Protein AF-A0A381VBT7-F1 (afdb_monomer_lite)

Foldseek 3Di:
DPPPPDDPPDDDDDDDPCPDDDPDDDKDKDKDADADLPDFDKDKDDDVVKDFKDKQNDTDDIDDDDDDPVDGDIDIDGCSVRDDHTMMMIMD

Structure (mmCIF, N/CA/C/O backbone):
data_AF-A0A381VBT7-F1
#
_entry.id   AF-A0A381VBT7-F1
#
loop_
_atom_site.group_PDB
_atom_site.id
_atom_site.type_symbol
_atom_site.label_atom_id
_atom_site.label_alt_id
_atom_site.label_comp_id
_atom_site.label_asym_id
_atom_site.label_entity_id
_atom_site.label_seq_id
_atom_site.pdbx_PDB_ins_code
_atom_site.Cartn_x
_atom_site.Cartn_y
_atom_site.Cartn_z
_atom_site.occupancy
_atom_site.B_iso_or_equiv
_atom_site.auth_seq_id
_atom_site.auth_comp_id
_atom_site.auth_asym_id
_atom_site.auth_atom_id
_atom_site.pdbx_PDB_model_num
ATOM 1 N N . MET A 1 1 ? 15.388 18.144 4.323 1.00 42.91 1 MET A N 1
ATOM 2 C CA . MET A 1 1 ? 15.071 16.794 3.823 1.00 42.91 1 MET A CA 1
ATOM 3 C C . MET A 1 1 ? 14.122 16.207 4.834 1.00 42.91 1 MET A C 1
ATOM 5 O O . MET A 1 1 ? 14.542 15.970 5.959 1.00 42.91 1 MET A O 1
ATOM 9 N N . ASP A 1 2 ? 12.842 16.127 4.493 1.00 46.94 2 ASP A N 1
ATOM 10 C CA . ASP A 1 2 ? 11.839 15.606 5.415 1.00 46.94 2 ASP A CA 1
ATOM 11 C C . ASP A 1 2 ? 12.177 14.146 5.719 1.00 46.94 2 ASP A C 1
ATOM 13 O O . ASP A 1 2 ? 12.369 13.345 4.803 1.00 46.94 2 ASP A O 1
ATOM 17 N N . ASN A 1 3 ? 12.326 13.819 7.004 1.00 48.56 3 ASN A N 1
ATOM 18 C CA . ASN A 1 3 ? 12.583 12.457 7.461 1.00 48.56 3 ASN A CA 1
ATOM 19 C C . ASN A 1 3 ? 11.354 11.597 7.149 1.00 48.56 3 ASN A C 1
ATOM 21 O O . ASN A 1 3 ? 10.428 11.481 7.953 1.00 48.56 3 ASN A O 1
ATOM 25 N N . PHE A 1 4 ? 11.340 11.010 5.956 1.00 62.03 4 PHE A N 1
ATOM 26 C CA . PHE A 1 4 ? 10.361 10.018 5.549 1.00 62.03 4 PHE A CA 1
ATOM 27 C C . PHE A 1 4 ? 10.598 8.742 6.364 1.00 62.03 4 PHE A C 1
ATOM 29 O O . PHE A 1 4 ? 11.447 7.915 6.036 1.00 62.03 4 PHE A O 1
ATOM 36 N N . ASN A 1 5 ? 9.861 8.592 7.464 1.00 73.38 5 ASN A N 1
ATOM 37 C CA . ASN A 1 5 ? 9.862 7.367 8.257 1.00 73.38 5 ASN A CA 1
ATOM 38 C C . ASN A 1 5 ? 9.047 6.295 7.528 1.00 73.38 5 ASN A C 1
ATOM 40 O O . ASN A 1 5 ? 7.858 6.115 7.786 1.00 73.38 5 ASN A O 1
ATOM 44 N N . LEU A 1 6 ? 9.693 5.594 6.598 1.00 81.38 6 LEU A N 1
ATOM 45 C CA . LEU A 1 6 ? 9.120 4.397 5.997 1.00 81.38 6 LEU A CA 1
ATOM 46 C C . LEU A 1 6 ? 9.040 3.276 7.045 1.00 81.38 6 LEU A C 1
ATOM 48 O O . LEU A 1 6 ? 9.980 3.099 7.831 1.00 81.38 6 LEU A O 1
ATOM 52 N N . PRO A 1 7 ? 7.951 2.489 7.059 1.00 83.75 7 PRO A N 1
ATOM 53 C CA . PRO A 1 7 ? 7.911 1.258 7.832 1.00 83.75 7 PRO A CA 1
ATOM 54 C C . PRO A 1 7 ? 9.093 0.355 7.453 1.00 83.75 7 PRO A C 1
ATOM 56 O O . PRO A 1 7 ? 9.381 0.160 6.272 1.00 83.75 7 PRO A O 1
ATOM 59 N N . LYS A 1 8 ? 9.778 -0.203 8.456 1.00 85.06 8 LYS A N 1
ATOM 60 C CA . LYS A 1 8 ? 10.977 -1.036 8.245 1.00 85.06 8 LYS A CA 1
ATOM 61 C C . LYS A 1 8 ? 10.672 -2.377 7.577 1.00 85.06 8 LYS A C 1
ATOM 63 O O . LYS A 1 8 ? 11.554 -2.957 6.957 1.00 85.06 8 LYS A O 1
ATOM 68 N N . ASP A 1 9 ? 9.424 -2.825 7.665 1.00 87.88 9 ASP A N 1
ATOM 69 C CA . ASP A 1 9 ? 8.986 -4.142 7.199 1.00 87.88 9 ASP A CA 1
ATOM 70 C C . ASP A 1 9 ? 8.397 -4.098 5.775 1.00 87.88 9 ASP A C 1
ATOM 72 O O . ASP A 1 9 ? 7.575 -4.938 5.404 1.00 87.88 9 ASP A O 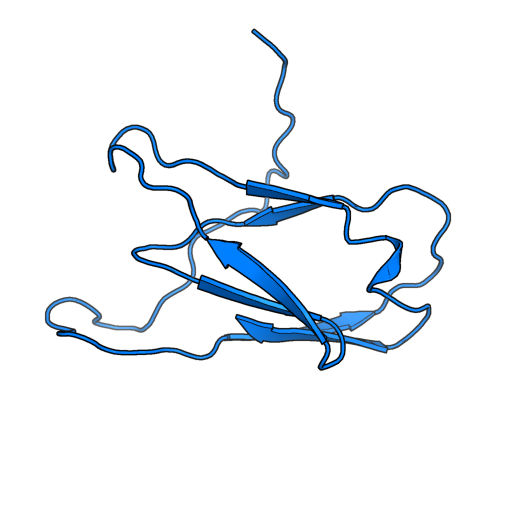1
ATOM 76 N N . LEU A 1 10 ? 8.775 -3.096 4.972 1.00 89.06 10 LEU A N 1
ATOM 77 C CA . LEU A 1 10 ? 8.407 -3.020 3.558 1.00 89.06 10 LEU A CA 1
ATOM 78 C C . LEU A 1 10 ? 9.356 -3.874 2.715 1.00 89.06 10 LEU A C 1
ATOM 80 O O . LEU A 1 10 ? 10.574 -3.731 2.787 1.00 89.06 10 LEU A O 1
ATOM 84 N N . PHE A 1 11 ? 8.790 -4.726 1.867 1.00 92.44 11 PHE A N 1
ATOM 85 C CA . PHE A 1 11 ? 9.543 -5.544 0.924 1.00 92.44 11 PHE A CA 1
ATOM 86 C C . PHE A 1 11 ? 8.761 -5.733 -0.376 1.00 92.44 11 PHE A C 1
ATOM 88 O O . PHE A 1 11 ? 7.530 -5.659 -0.401 1.00 92.44 11 PHE A O 1
ATOM 95 N N . TRP A 1 12 ? 9.488 -5.980 -1.465 1.00 92.62 12 TRP A N 1
ATOM 96 C CA . TRP A 1 12 ? 8.899 -6.308 -2.758 1.00 92.62 12 TRP A CA 1
ATOM 97 C C . TRP A 1 12 ? 8.287 -7.707 -2.742 1.00 92.62 12 TRP A C 1
ATOM 99 O O . TRP A 1 12 ? 8.881 -8.655 -2.231 1.00 92.62 12 TRP A O 1
ATOM 109 N N . ILE A 1 13 ? 7.113 -7.831 -3.355 1.00 93.69 13 ILE A N 1
ATOM 110 C CA . ILE A 1 13 ? 6.478 -9.112 -3.663 1.00 93.69 13 ILE A CA 1
ATOM 111 C C . ILE A 1 13 ? 6.349 -9.246 -5.178 1.00 93.69 13 ILE A C 1
ATOM 113 O O . ILE A 1 13 ? 6.175 -8.254 -5.882 1.00 93.69 13 ILE A O 1
ATOM 117 N N . GLY A 1 14 ? 6.424 -10.472 -5.679 1.00 90.12 14 GLY A N 1
ATOM 118 C CA . GLY A 1 14 ? 6.345 -10.759 -7.105 1.00 90.12 14 GLY A CA 1
ATOM 119 C C . GLY A 1 14 ? 6.079 -12.236 -7.356 1.00 90.12 14 GLY A C 1
ATOM 120 O O . GLY A 1 14 ? 5.951 -13.024 -6.417 1.00 90.12 14 GLY A O 1
ATOM 121 N N . LEU A 1 15 ? 5.975 -12.607 -8.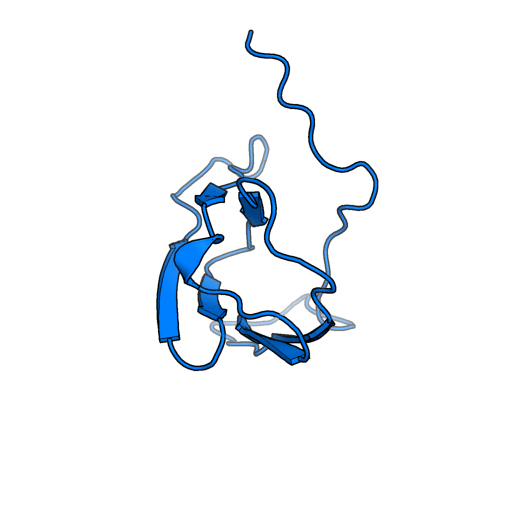629 1.00 84.12 15 LEU A N 1
ATOM 122 C CA . LEU A 1 15 ? 5.918 -14.009 -9.016 1.00 84.12 15 LEU A CA 1
ATOM 123 C C . LEU A 1 15 ? 7.304 -14.651 -8.971 1.00 84.12 15 LEU A C 1
ATOM 125 O O . LEU A 1 15 ? 8.317 -14.006 -9.233 1.00 84.12 15 LEU A O 1
ATOM 129 N N . ASN A 1 16 ? 7.323 -15.960 -8.734 1.00 77.75 16 ASN A N 1
ATOM 130 C CA . ASN A 1 16 ? 8.513 -16.763 -8.979 1.00 77.75 16 ASN A CA 1
ATOM 131 C C . ASN A 1 16 ? 8.795 -16.781 -10.496 1.00 77.75 16 ASN A C 1
ATOM 133 O O . ASN A 1 16 ? 7.887 -17.051 -11.279 1.00 77.75 16 ASN A O 1
ATOM 137 N N . ASN A 1 17 ? 10.046 -16.529 -10.896 1.00 71.38 17 ASN A N 1
ATOM 138 C CA . ASN A 1 17 ? 10.535 -16.560 -12.287 1.00 71.38 17 ASN A CA 1
ATOM 139 C C . ASN A 1 17 ? 9.887 -15.538 -13.246 1.00 71.38 17 ASN A C 1
ATOM 141 O O . ASN A 1 17 ? 9.446 -15.879 -14.340 1.00 71.38 17 ASN A O 1
ATOM 145 N N . SER A 1 18 ? 9.865 -14.263 -12.864 1.00 67.38 18 SER A N 1
ATOM 146 C CA . SER A 1 18 ? 9.223 -13.164 -13.601 1.00 67.38 18 SER A CA 1
ATOM 147 C C . SER A 1 18 ? 10.024 -12.567 -14.778 1.00 67.38 18 SER A C 1
ATOM 149 O O . SER A 1 18 ? 9.749 -11.439 -15.176 1.00 67.38 18 SER A O 1
ATOM 151 N N . PHE A 1 19 ? 11.021 -13.267 -15.328 1.00 64.44 19 PHE A N 1
ATOM 152 C CA . PHE A 1 19 ? 12.042 -12.641 -16.188 1.00 64.44 19 PHE A CA 1
ATOM 153 C C . PHE A 1 19 ? 11.603 -12.318 -17.631 1.00 64.44 19 PHE A C 1
ATOM 155 O O . PHE A 1 19 ? 12.242 -11.479 -18.250 1.00 64.44 19 PHE A O 1
ATOM 162 N N . ASP A 1 20 ? 10.499 -12.893 -18.126 1.00 70.25 20 ASP A N 1
ATOM 163 C CA . ASP A 1 20 ? 10.014 -12.712 -19.514 1.00 70.25 20 ASP A CA 1
ATOM 164 C C . ASP A 1 20 ? 8.513 -12.363 -19.596 1.00 70.25 20 ASP A C 1
ATOM 166 O O . ASP A 1 20 ? 7.792 -12.742 -20.521 1.00 70.25 20 ASP A O 1
ATOM 170 N N . LEU A 1 21 ? 7.989 -11.658 -18.594 1.00 78.44 21 LEU A N 1
ATOM 171 C CA . LEU A 1 21 ? 6.576 -11.279 -18.574 1.00 78.44 21 LEU A CA 1
ATOM 172 C C . LEU A 1 21 ? 6.332 -10.049 -19.457 1.00 78.44 21 LEU A C 1
ATOM 174 O O . LEU A 1 21 ? 6.662 -8.928 -19.075 1.00 78.44 21 LEU A O 1
ATOM 178 N N . HIS A 1 22 ? 5.710 -10.252 -20.618 1.00 85.00 22 HIS A N 1
ATOM 179 C CA . HIS A 1 22 ? 5.288 -9.170 -21.505 1.00 85.00 22 HIS A CA 1
ATOM 180 C C . HIS A 1 22 ? 3.806 -8.836 -21.288 1.00 85.00 22 HIS A C 1
ATOM 182 O O . HIS A 1 22 ? 2.950 -9.699 -21.459 1.00 85.00 22 HIS A O 1
ATOM 188 N N . GLU A 1 23 ? 3.508 -7.584 -20.923 1.00 87.38 23 GLU A N 1
ATOM 189 C CA . GLU A 1 23 ? 2.136 -7.071 -20.723 1.00 87.38 23 GLU A CA 1
ATOM 190 C C . GLU A 1 23 ? 1.264 -7.919 -19.777 1.00 87.38 23 GLU A C 1
ATOM 192 O O . GLU A 1 23 ? 0.051 -8.053 -19.945 1.00 87.38 23 GLU A O 1
ATOM 197 N N . THR A 1 24 ? 1.879 -8.487 -18.742 1.00 89.62 24 THR A N 1
ATOM 198 C CA . THR A 1 24 ? 1.165 -9.324 -17.778 1.00 89.62 24 THR A CA 1
ATOM 199 C C . THR A 1 24 ? 0.568 -8.496 -16.644 1.00 89.62 24 THR A C 1
ATOM 201 O O . THR A 1 24 ? 1.203 -7.592 -16.102 1.00 89.62 24 THR A O 1
ATOM 204 N N . TYR A 1 25 ? -0.648 -8.859 -16.232 1.00 91.75 25 TYR A N 1
ATOM 205 C CA . TYR A 1 25 ? -1.347 -8.251 -15.104 1.00 91.75 25 TYR A CA 1
ATOM 206 C C . TYR A 1 25 ? -1.485 -9.253 -13.962 1.00 91.75 25 TYR A C 1
ATOM 208 O O . TYR A 1 25 ? -2.015 -10.351 -14.144 1.00 91.75 25 TYR A O 1
ATOM 216 N N . PHE A 1 26 ? -1.066 -8.846 -12.767 1.00 91.94 26 PHE A N 1
ATOM 217 C CA . PHE A 1 26 ? -1.223 -9.630 -11.545 1.00 91.94 26 PHE A CA 1
ATOM 218 C C . PHE A 1 26 ? -2.271 -9.018 -10.636 1.00 91.94 26 PHE A C 1
ATOM 220 O O . PHE A 1 26 ? -2.586 -7.836 -10.736 1.00 91.94 26 PHE A O 1
ATOM 227 N N . ARG A 1 27 ? -2.820 -9.858 -9.759 1.00 95.19 27 ARG A N 1
ATOM 228 C CA . ARG A 1 27 ? -3.730 -9.434 -8.701 1.00 95.19 27 ARG A CA 1
ATOM 229 C C . ARG A 1 27 ? -3.183 -9.909 -7.374 1.00 95.19 27 ARG A C 1
ATOM 231 O O . ARG A 1 27 ? -3.108 -11.114 -7.130 1.00 95.19 27 ARG A O 1
ATOM 238 N N . PHE A 1 28 ? -2.848 -8.966 -6.515 1.00 96.56 28 PHE A N 1
ATOM 239 C CA . PHE A 1 28 ? -2.467 -9.228 -5.140 1.00 96.56 28 PHE A CA 1
ATOM 240 C C . PHE A 1 28 ? -3.654 -8.927 -4.238 1.00 96.56 28 PHE A C 1
ATOM 242 O O . PHE A 1 28 ? -4.393 -7.968 -4.450 1.00 96.56 28 PHE A O 1
ATOM 249 N N . ARG A 1 29 ? -3.861 -9.766 -3.224 1.00 97.38 29 ARG A N 1
ATOM 250 C CA . ARG A 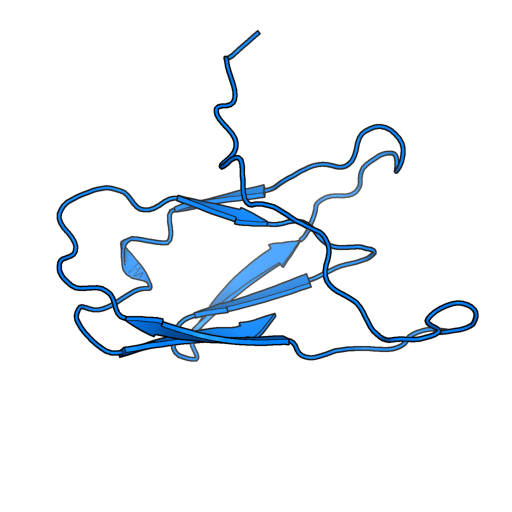1 29 ? -4.966 -9.611 -2.279 1.00 97.38 29 ARG A CA 1
ATOM 251 C C . ARG A 1 29 ? -4.521 -9.985 -0.886 1.00 97.38 29 ARG A C 1
ATOM 253 O O . ARG A 1 29 ? -3.941 -11.051 -0.687 1.00 97.38 29 ARG A O 1
ATOM 260 N N . LYS A 1 30 ? -4.861 -9.142 0.083 1.00 97.25 30 LYS A N 1
ATOM 261 C CA . LYS A 1 30 ? -4.581 -9.394 1.493 1.00 97.25 30 LYS A CA 1
ATOM 262 C C . LYS A 1 30 ? -5.781 -9.012 2.348 1.00 97.25 30 LYS A C 1
ATOM 264 O O . LYS A 1 30 ? -6.305 -7.906 2.234 1.00 97.25 30 LYS A O 1
ATOM 269 N N . LEU A 1 31 ? -6.200 -9.944 3.200 1.00 98.38 31 LEU A N 1
ATOM 270 C CA . LEU A 1 31 ? -7.123 -9.667 4.296 1.00 98.38 31 LEU A CA 1
ATOM 271 C C . LEU A 1 31 ? -6.327 -9.140 5.487 1.00 98.38 31 LEU A C 1
ATOM 273 O O . LEU A 1 31 ? -5.228 -9.624 5.770 1.00 98.38 31 LEU A O 1
ATOM 277 N N . PHE A 1 32 ? -6.875 -8.149 6.176 1.00 96.75 32 PHE A N 1
ATOM 278 C CA . PHE A 1 32 ? -6.285 -7.594 7.387 1.00 96.75 32 PHE A CA 1
ATOM 279 C C . PHE A 1 32 ? -7.377 -7.114 8.338 1.00 96.75 32 PHE A C 1
ATOM 281 O O . PHE A 1 32 ? -8.480 -6.779 7.912 1.00 96.75 32 PHE A O 1
ATOM 288 N N . LYS A 1 33 ? -7.067 -7.088 9.635 1.00 97.69 33 LYS A N 1
ATOM 289 C CA . LYS A 1 33 ? -8.014 -6.703 10.680 1.00 97.69 33 LYS A CA 1
ATOM 290 C C . LYS A 1 33 ? -7.591 -5.398 11.334 1.00 97.69 33 LYS A C 1
ATOM 292 O O . LYS A 1 33 ? -6.447 -5.271 11.769 1.00 97.69 33 LYS A O 1
ATOM 297 N N . VAL A 1 34 ? -8.520 -4.458 11.434 1.00 97.00 34 VAL A N 1
ATOM 298 C CA . VAL A 1 34 ? -8.337 -3.184 12.132 1.00 97.00 34 VAL A CA 1
ATOM 299 C C . VAL A 1 34 ? -9.078 -3.273 13.459 1.00 97.00 34 VAL A C 1
ATOM 301 O O . VAL A 1 34 ? -10.267 -3.574 13.484 1.00 97.00 34 VAL A O 1
ATOM 304 N N . LYS A 1 35 ? -8.370 -3.074 14.575 1.00 95.62 35 LYS A N 1
ATOM 305 C CA . LYS A 1 35 ? -8.991 -3.126 15.908 1.00 95.62 35 LYS A CA 1
ATOM 306 C C . LYS A 1 35 ? -9.817 -1.876 16.205 1.00 95.62 35 LYS A C 1
ATOM 308 O O . LYS A 1 35 ? -10.912 -2.004 16.726 1.00 95.62 35 LYS A O 1
ATOM 313 N N . GLU A 1 36 ? -9.266 -0.713 15.882 1.00 95.19 36 GLU A N 1
ATOM 314 C CA . GLU A 1 36 ? -9.837 0.605 16.158 1.00 95.19 36 GLU A CA 1
ATOM 315 C C . GLU A 1 36 ? -9.270 1.596 15.135 1.00 95.19 36 GLU A C 1
ATOM 317 O O . GLU A 1 36 ? -8.087 1.504 14.783 1.00 95.19 36 GLU A O 1
ATOM 322 N N . ILE A 1 37 ? -10.084 2.546 14.675 1.00 93.50 37 ILE A N 1
ATOM 323 C CA . ILE A 1 37 ? -9.635 3.641 13.801 1.00 93.50 37 ILE A CA 1
ATOM 324 C C . ILE A 1 37 ? -9.525 4.922 14.634 1.00 93.50 37 ILE A C 1
ATOM 326 O O . ILE A 1 37 ? -10.412 5.770 14.630 1.00 93.50 37 ILE A O 1
ATOM 330 N N . SER A 1 38 ? -8.418 5.068 15.364 1.00 88.44 38 SER A N 1
ATOM 331 C CA . SER A 1 38 ? -8.198 6.222 16.253 1.00 88.44 38 SER A CA 1
ATOM 332 C C . SER A 1 38 ? -7.328 7.325 15.650 1.00 88.44 38 SER A C 1
ATOM 334 O O . SER A 1 38 ? -7.283 8.440 16.172 1.00 88.44 38 SER A O 1
ATOM 336 N N . LYS A 1 39 ? -6.600 7.037 14.564 1.00 91.75 39 LYS A N 1
ATOM 337 C CA . LYS A 1 39 ? -5.634 7.960 13.952 1.00 91.75 39 LYS A CA 1
ATOM 338 C C . LYS A 1 39 ? -5.623 7.841 12.434 1.00 91.75 39 LYS A C 1
ATOM 340 O O . LYS A 1 39 ? -6.031 6.825 11.870 1.00 91.75 39 LYS A O 1
ATOM 345 N N . LYS A 1 40 ? -5.080 8.883 11.795 1.00 94.31 40 LYS A N 1
ATOM 346 C CA . LYS A 1 40 ? -4.759 8.873 10.368 1.00 94.31 40 LYS A CA 1
ATOM 347 C C . LYS A 1 40 ? -3.921 7.637 10.033 1.00 94.31 40 LYS A C 1
ATOM 349 O O . LYS A 1 40 ? -2.914 7.376 10.691 1.00 94.31 40 LYS A O 1
ATOM 354 N N . THR A 1 41 ? -4.351 6.894 9.022 1.00 93.94 41 THR A N 1
ATOM 355 C CA . THR A 1 41 ? -3.694 5.681 8.540 1.00 93.94 41 THR A CA 1
ATOM 356 C C . THR A 1 41 ? -3.180 5.926 7.131 1.00 93.94 41 THR A C 1
ATOM 358 O O . THR A 1 41 ? -3.967 6.015 6.189 1.00 93.94 41 THR A O 1
ATOM 361 N N . ASP A 1 42 ? -1.860 6.017 6.996 1.00 94.00 42 ASP A N 1
ATOM 362 C CA . ASP A 1 42 ? -1.188 6.184 5.711 1.00 94.00 42 ASP A CA 1
ATOM 363 C C . ASP A 1 42 ? -0.744 4.824 5.150 1.00 94.00 42 ASP A C 1
ATOM 365 O O . ASP A 1 42 ? -0.105 4.020 5.832 1.00 94.00 42 ASP A O 1
ATOM 369 N N . LEU A 1 43 ? -1.089 4.573 3.889 1.00 94.69 43 LEU A N 1
ATOM 370 C CA . LEU A 1 43 ? -0.604 3.451 3.096 1.00 94.69 43 LEU A CA 1
ATOM 371 C C . LEU A 1 43 ? 0.564 3.912 2.226 1.00 94.69 43 LEU A C 1
ATOM 373 O O . LEU A 1 43 ? 0.435 4.871 1.468 1.00 94.69 43 LEU A O 1
ATOM 377 N N . TYR A 1 44 ? 1.665 3.170 2.293 1.00 95.44 44 TYR A N 1
ATOM 378 C CA . TYR A 1 44 ? 2.839 3.351 1.446 1.00 95.44 44 TYR A CA 1
ATOM 379 C C . TYR A 1 44 ? 2.824 2.284 0.355 1.00 95.44 44 TYR A C 1
ATOM 381 O O . TYR A 1 44 ? 2.773 1.092 0.666 1.00 95.44 44 TYR A O 1
ATOM 389 N N . ILE A 1 45 ? 2.849 2.692 -0.913 1.00 96.38 45 ILE A N 1
ATOM 390 C CA . ILE A 1 45 ? 2.767 1.757 -2.039 1.00 96.38 45 ILE A CA 1
ATOM 391 C C . ILE A 1 45 ? 3.576 2.242 -3.242 1.00 96.38 45 ILE A C 1
ATOM 393 O O . ILE A 1 45 ? 3.642 3.426 -3.555 1.00 96.38 45 ILE A O 1
ATOM 397 N N . THR A 1 46 ? 4.189 1.293 -3.938 1.00 96.44 46 THR A N 1
ATOM 398 C CA . THR A 1 46 ? 4.753 1.471 -5.276 1.00 96.44 46 THR A CA 1
ATOM 399 C C . THR A 1 46 ? 4.598 0.159 -6.043 1.00 96.44 46 THR A C 1
ATOM 401 O O . THR A 1 46 ? 4.209 -0.856 -5.463 1.00 96.44 46 THR A O 1
ATOM 404 N N . ALA A 1 47 ? 4.863 0.172 -7.344 1.00 95.50 47 ALA A N 1
ATOM 405 C CA . ALA A 1 47 ? 4.868 -1.030 -8.164 1.00 95.50 47 ALA A CA 1
ATOM 406 C C . ALA A 1 47 ? 5.812 -0.870 -9.352 1.00 95.50 47 ALA A C 1
ATOM 408 O O . ALA A 1 47 ? 6.055 0.248 -9.812 1.00 95.50 47 ALA A O 1
ATOM 409 N N . ASP A 1 48 ? 6.269 -2.003 -9.875 1.00 92.38 48 ASP A N 1
ATOM 410 C CA . ASP A 1 48 ? 6.849 -2.090 -11.204 1.00 92.38 48 ASP A CA 1
ATOM 411 C C . ASP A 1 48 ? 5.910 -2.928 -12.098 1.00 92.38 48 ASP A C 1
ATOM 413 O O . ASP A 1 48 ? 5.677 -4.100 -11.817 1.00 92.38 48 ASP A O 1
ATOM 417 N N . SER A 1 49 ? 5.272 -2.382 -13.135 1.00 90.75 49 SER A N 1
ATOM 418 C CA . SER A 1 49 ? 5.375 -0.987 -13.594 1.00 90.75 49 SER A CA 1
ATOM 419 C C . SER A 1 49 ? 4.259 -0.077 -13.076 1.00 90.75 49 SER A C 1
ATOM 421 O O . SER A 1 49 ? 4.477 1.123 -12.911 1.00 90.75 49 SER A O 1
ATOM 423 N N . ARG A 1 50 ? 3.044 -0.597 -12.857 1.00 95.94 50 ARG A N 1
ATOM 424 C CA . ARG A 1 50 ? 1.855 0.176 -12.444 1.00 95.94 50 ARG A CA 1
ATOM 425 C C . ARG A 1 50 ? 0.956 -0.641 -11.523 1.00 95.94 50 ARG A C 1
ATOM 427 O O . ARG A 1 50 ? 0.955 -1.864 -11.590 1.00 95.94 50 ARG A O 1
ATOM 434 N N . TYR A 1 51 ? 0.152 0.046 -10.720 1.00 97.69 51 TYR A N 1
ATOM 435 C CA . TYR A 1 51 ? -0.837 -0.528 -9.821 1.00 97.69 51 TYR A CA 1
ATOM 436 C C . TYR A 1 51 ? -2.205 0.156 -9.946 1.00 97.69 51 TYR A C 1
ATOM 438 O O . TYR A 1 51 ? -2.316 1.332 -10.317 1.00 97.69 51 TYR A O 1
ATOM 446 N N . VAL A 1 52 ? -3.255 -0.578 -9.570 1.00 98.44 52 VAL A N 1
ATOM 447 C CA . VAL A 1 52 ? -4.602 -0.045 -9.332 1.00 98.44 52 VAL A CA 1
ATOM 448 C C . VAL A 1 52 ? -5.030 -0.462 -7.930 1.00 98.44 52 VAL A C 1
ATOM 450 O O . VAL A 1 52 ? -5.243 -1.640 -7.677 1.00 98.44 52 VAL A O 1
ATOM 453 N N . LEU A 1 53 ? -5.165 0.493 -7.012 1.00 98.56 53 LEU A N 1
ATOM 454 C CA . LEU A 1 53 ? -5.431 0.193 -5.608 1.00 98.56 53 LEU A CA 1
ATOM 455 C C . LEU A 1 53 ? -6.932 0.130 -5.319 1.00 98.56 53 LEU A C 1
ATOM 457 O O . LEU A 1 53 ? -7.670 1.080 -5.594 1.00 98.56 53 LEU A O 1
ATOM 461 N N . TRP A 1 54 ? -7.350 -0.948 -4.659 1.00 98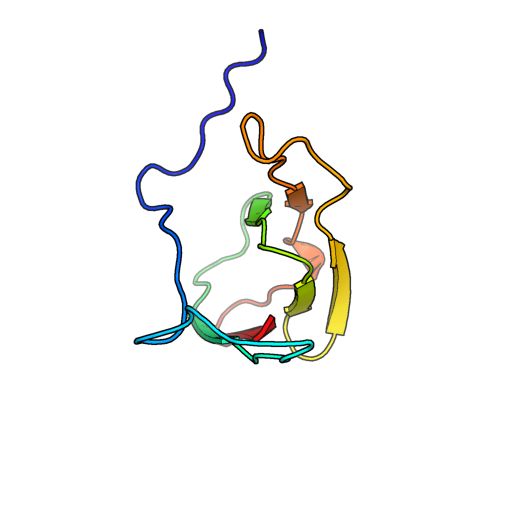.75 54 TRP A N 1
ATOM 462 C CA . TRP A 1 54 ? -8.698 -1.140 -4.136 1.00 98.75 54 TRP A CA 1
ATOM 463 C C . TRP A 1 54 ? -8.668 -1.466 -2.645 1.00 98.75 54 TRP A C 1
ATOM 465 O O . TRP A 1 54 ? -7.886 -2.306 -2.200 1.00 98.75 54 TRP A O 1
ATOM 475 N N . ILE A 1 55 ? -9.576 -0.862 -1.878 1.00 98.56 55 ILE A N 1
ATOM 476 C CA . ILE A 1 55 ? -9.814 -1.205 -0.469 1.00 98.56 55 ILE A CA 1
ATOM 477 C C . ILE A 1 55 ? -11.313 -1.408 -0.284 1.00 98.56 55 ILE A C 1
ATOM 479 O O . ILE A 1 55 ? -12.104 -0.559 -0.695 1.00 98.56 55 ILE A O 1
ATOM 483 N N . ASN A 1 56 ? -11.710 -2.543 0.297 1.00 98.19 56 ASN A N 1
ATOM 484 C CA . ASN A 1 56 ? -13.118 -2.887 0.542 1.00 98.19 56 ASN A CA 1
ATOM 485 C C . ASN A 1 56 ? -14.005 -2.684 -0.705 1.00 98.19 56 ASN A C 1
ATOM 487 O O . ASN A 1 56 ? -15.055 -2.043 -0.653 1.00 98.19 56 ASN A O 1
ATOM 491 N N . SER A 1 57 ? -13.535 -3.199 -1.849 1.00 96.62 57 SER A N 1
ATOM 492 C CA . SER A 1 57 ? -14.193 -3.119 -3.166 1.00 96.62 57 SER A CA 1
ATOM 493 C C . SER A 1 57 ? -14.355 -1.705 -3.746 1.00 96.62 57 SER A C 1
ATOM 495 O O . SER A 1 57 ? -15.035 -1.534 -4.757 1.00 96.62 57 SER A O 1
ATOM 497 N N . LYS A 1 58 ? -13.715 -0.687 -3.159 1.00 98.25 58 LYS A N 1
ATOM 498 C CA . LYS A 1 58 ? -13.708 0.691 -3.670 1.00 98.25 58 LYS A CA 1
ATOM 499 C C . LYS A 1 58 ? -12.373 1.012 -4.330 1.00 98.25 58 LYS A C 1
ATOM 501 O O . LYS A 1 58 ? -11.322 0.770 -3.739 1.00 98.25 58 LYS A O 1
ATOM 506 N N . LEU A 1 59 ? -12.430 1.581 -5.534 1.00 98.31 59 LEU A N 1
ATOM 507 C CA . LEU A 1 59 ? -11.259 2.103 -6.235 1.00 98.31 59 LEU A CA 1
ATOM 508 C C . LEU A 1 59 ? -10.723 3.311 -5.469 1.00 98.31 59 LEU A C 1
ATOM 510 O O . LEU A 1 59 ? -11.459 4.273 -5.250 1.00 98.31 59 LEU A O 1
ATOM 514 N N . ILE A 1 60 ? -9.452 3.257 -5.086 1.00 98.25 60 ILE A N 1
ATOM 515 C CA . ILE A 1 60 ? -8.794 4.331 -4.341 1.00 98.25 60 ILE A CA 1
ATOM 516 C C . ILE A 1 60 ? -8.028 5.234 -5.301 1.00 98.25 60 ILE A C 1
ATOM 518 O O . ILE A 1 60 ? -8.313 6.426 -5.394 1.00 98.25 60 ILE A O 1
ATOM 522 N N . CYS A 1 61 ? -7.075 4.669 -6.041 1.00 98.06 61 CYS A N 1
ATOM 523 C CA . CYS A 1 61 ? -6.222 5.412 -6.963 1.00 98.06 61 CYS A CA 1
ATOM 524 C C . CYS A 1 61 ? -5.477 4.475 -7.930 1.00 98.06 61 CYS A C 1
ATOM 526 O O . CYS A 1 61 ? -5.649 3.253 -7.919 1.00 98.06 61 CYS A O 1
ATOM 528 N N . ARG A 1 62 ? -4.647 5.075 -8.787 1.00 98.31 62 ARG A N 1
ATOM 529 C CA . ARG A 1 62 ? -3.712 4.397 -9.688 1.00 98.31 62 ARG A CA 1
ATOM 530 C C . ARG A 1 62 ? -2.332 5.015 -9.522 1.00 98.31 62 ARG A C 1
ATOM 532 O O . ARG A 1 62 ? -2.242 6.222 -9.311 1.00 98.31 62 ARG A O 1
ATOM 539 N N . GLY A 1 63 ? -1.296 4.209 -9.698 1.00 97.06 63 GLY A N 1
ATOM 540 C CA . GLY A 1 63 ? 0.083 4.666 -9.593 1.00 97.06 63 GLY A CA 1
ATOM 541 C C . GLY A 1 63 ? 1.086 3.604 -10.052 1.00 97.06 63 GLY A C 1
ATOM 542 O O . GLY A 1 63 ? 0.713 2.717 -10.819 1.00 97.06 63 GLY A O 1
ATOM 543 N N . PRO A 1 64 ? 2.354 3.697 -9.625 1.00 96.88 64 PRO A N 1
ATOM 544 C CA . PRO A 1 64 ? 2.937 4.948 -9.157 1.00 96.88 64 PRO A CA 1
ATOM 545 C C . PRO A 1 64 ? 3.038 5.956 -10.313 1.00 96.88 64 PRO A C 1
ATOM 547 O O . PRO A 1 64 ? 2.882 5.609 -11.493 1.00 96.88 64 PRO A O 1
ATOM 550 N N . SER A 1 65 ? 3.308 7.219 -9.981 1.00 92.69 65 SER A N 1
ATOM 551 C CA . SER A 1 65 ? 3.772 8.188 -10.984 1.00 92.69 65 SER A CA 1
ATOM 552 C C . SER A 1 65 ? 5.060 7.693 -11.648 1.00 92.69 65 SER A C 1
ATOM 554 O O . SER A 1 65 ? 5.811 6.909 -11.070 1.00 92.69 65 SER A O 1
ATOM 556 N N . ARG A 1 66 ? 5.338 8.144 -12.878 1.00 93.06 66 ARG A N 1
ATOM 557 C CA . ARG A 1 66 ? 6.586 7.771 -13.561 1.00 93.06 66 ARG A CA 1
ATOM 558 C C . ARG A 1 66 ? 7.788 8.235 -12.737 1.00 93.06 66 ARG A C 1
ATOM 560 O O . ARG A 1 66 ? 7.885 9.412 -12.404 1.00 93.06 66 ARG A O 1
ATOM 567 N N . SER A 1 67 ? 8.713 7.318 -12.484 1.00 92.81 67 SER A N 1
ATOM 568 C CA . SER A 1 67 ? 9.973 7.575 -11.793 1.00 92.81 67 SER A CA 1
ATOM 569 C C . SER A 1 67 ? 11.146 6.964 -12.545 1.00 92.81 67 SER A C 1
ATOM 571 O O . SER A 1 67 ? 10.981 6.046 -13.349 1.00 92.81 67 SER A O 1
ATOM 573 N N . ASN A 1 68 ? 12.344 7.482 -12.278 1.00 91.94 68 ASN A N 1
ATOM 574 C CA . ASN A 1 68 ? 13.577 6.792 -12.637 1.00 91.94 68 ASN A CA 1
ATOM 575 C C . ASN A 1 68 ? 13.658 5.507 -11.785 1.00 91.94 68 ASN A C 1
ATOM 577 O O . ASN A 1 68 ? 13.521 5.632 -10.570 1.00 91.94 68 ASN A O 1
ATOM 581 N N . PRO A 1 69 ? 13.895 4.311 -12.356 1.00 87.56 69 PRO A N 1
ATOM 582 C CA . PRO A 1 69 ? 14.026 3.073 -11.581 1.00 87.56 69 PRO A CA 1
ATOM 583 C C . PRO A 1 69 ? 15.074 3.142 -10.461 1.00 87.56 69 PRO A C 1
ATOM 585 O O . PRO A 1 69 ? 14.883 2.555 -9.400 1.00 87.56 69 PRO A O 1
ATOM 588 N N . CYS A 1 70 ? 16.153 3.912 -10.649 1.00 92.19 70 CYS A N 1
ATOM 589 C CA . CYS A 1 70 ? 17.160 4.138 -9.607 1.00 92.19 70 CYS A CA 1
ATOM 590 C C . CYS A 1 70 ? 16.635 4.983 -8.432 1.00 92.19 70 CYS A C 1
ATOM 592 O O . CYS A 1 70 ? 17.207 4.935 -7.350 1.00 92.19 70 CYS A O 1
ATOM 594 N N . ASN A 1 71 ? 15.554 5.739 -8.643 1.00 91.25 71 ASN A N 1
ATOM 595 C CA . ASN A 1 71 ? 14.908 6.626 -7.675 1.00 91.25 71 ASN A CA 1
ATOM 596 C C . ASN A 1 71 ? 13.389 6.380 -7.681 1.00 91.25 71 ASN A C 1
ATOM 598 O O . ASN A 1 71 ? 12.603 7.278 -8.004 1.00 91.25 71 ASN A O 1
ATOM 602 N N . GLN A 1 72 ? 12.982 5.139 -7.398 1.00 92.56 72 GLN A N 1
ATOM 603 C CA . GLN A 1 72 ? 11.579 4.732 -7.426 1.00 92.56 72 GLN A CA 1
ATOM 604 C C . GLN A 1 72 ? 10.735 5.576 -6.459 1.00 92.56 72 GLN A C 1
ATOM 606 O O . GLN A 1 72 ? 11.073 5.716 -5.283 1.00 92.56 72 GLN A O 1
ATOM 611 N N . ILE A 1 73 ? 9.615 6.113 -6.947 1.00 93.12 73 ILE A N 1
ATOM 612 C CA . ILE A 1 73 ? 8.689 6.896 -6.121 1.00 93.12 73 ILE A CA 1
ATOM 613 C C . ILE A 1 73 ? 7.750 5.956 -5.357 1.00 93.12 73 ILE A C 1
ATOM 615 O O . ILE A 1 73 ? 7.242 4.976 -5.907 1.00 93.12 73 ILE A O 1
ATOM 619 N N . ILE A 1 74 ? 7.512 6.284 -4.087 1.00 94.06 74 ILE A N 1
ATOM 620 C CA . ILE A 1 74 ? 6.522 5.644 -3.219 1.00 94.06 74 ILE A CA 1
ATOM 621 C C . ILE A 1 74 ? 5.387 6.640 -3.003 1.00 94.06 74 ILE A C 1
ATOM 623 O O . ILE A 1 74 ? 5.619 7.757 -2.541 1.00 94.06 74 I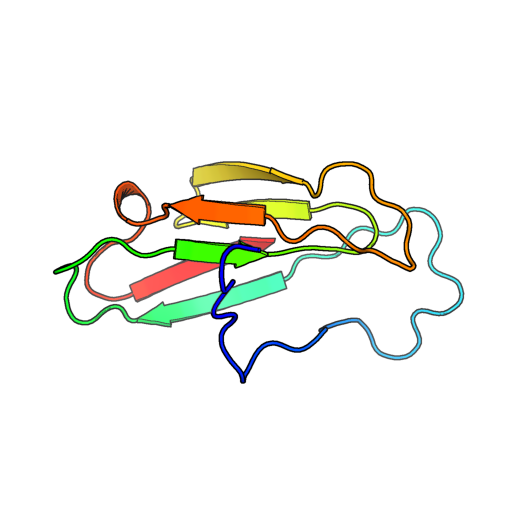LE A O 1
ATOM 627 N N . ASP A 1 75 ? 4.164 6.224 -3.315 1.00 95.12 75 ASP A N 1
ATOM 628 C CA . ASP A 1 75 ? 2.975 7.008 -3.013 1.00 95.12 75 ASP A CA 1
ATOM 629 C C . ASP A 1 75 ? 2.606 6.835 -1.533 1.00 95.12 75 ASP A C 1
ATOM 631 O O . ASP A 1 75 ? 2.672 5.728 -0.989 1.00 95.12 75 ASP A O 1
ATOM 635 N N . VAL A 1 76 ? 2.185 7.931 -0.894 1.00 94.75 76 VAL A N 1
ATOM 636 C CA . VAL A 1 76 ? 1.629 7.942 0.468 1.00 94.75 76 VAL A CA 1
ATOM 637 C C . VAL A 1 76 ? 0.166 8.338 0.385 1.00 94.75 76 VAL A C 1
ATOM 639 O O . VAL A 1 76 ? -0.160 9.450 -0.031 1.00 94.75 76 VAL A O 1
ATOM 642 N N . ILE A 1 77 ? -0.721 7.425 0.765 1.00 95.69 77 ILE A N 1
ATOM 643 C CA . ILE A 1 77 ? -2.163 7.585 0.590 1.00 95.69 77 ILE A CA 1
ATOM 644 C C . ILE A 1 77 ? -2.835 7.506 1.954 1.00 95.69 77 ILE A C 1
ATOM 646 O O . ILE A 1 77 ? -2.719 6.495 2.641 1.00 95.69 77 ILE A O 1
ATOM 650 N N . ASP A 1 78 ? -3.594 8.537 2.320 1.00 95.94 78 ASP A N 1
ATOM 651 C CA . ASP A 1 78 ? -4.460 8.480 3.497 1.00 95.94 78 ASP A CA 1
ATOM 652 C C . ASP A 1 78 ? -5.648 7.545 3.223 1.00 95.94 78 ASP A C 1
ATOM 654 O O . ASP A 1 78 ? -6.551 7.861 2.439 1.00 95.94 78 ASP A O 1
ATOM 658 N N . ILE A 1 79 ? -5.648 6.382 3.876 1.00 97.12 79 ILE A N 1
ATOM 659 C CA . ILE A 1 79 ? -6.682 5.354 3.728 1.00 97.12 79 ILE A CA 1
ATOM 660 C C . ILE A 1 79 ? -7.693 5.344 4.877 1.00 97.12 79 ILE A C 1
ATOM 662 O O . ILE A 1 79 ? -8.558 4.470 4.914 1.00 97.12 79 ILE A O 1
ATOM 666 N N . THR A 1 80 ? -7.633 6.312 5.795 1.00 97.25 80 THR A N 1
ATOM 667 C CA . THR A 1 80 ? -8.427 6.321 7.038 1.00 97.25 80 THR A CA 1
ATOM 668 C C . THR A 1 80 ? -9.927 6.166 6.777 1.00 97.25 80 THR A C 1
ATOM 670 O O . THR A 1 80 ? -10.602 5.397 7.451 1.00 97.25 80 THR A O 1
ATOM 673 N N . LYS A 1 81 ? -10.453 6.835 5.742 1.00 96.38 81 LYS A N 1
ATOM 674 C CA . LYS A 1 81 ? -11.878 6.778 5.355 1.00 96.38 81 LYS A CA 1
ATOM 675 C C . LYS A 1 81 ? -12.271 5.552 4.516 1.00 96.38 81 LYS A C 1
ATOM 677 O O . LYS A 1 81 ? -13.426 5.425 4.110 1.00 96.38 81 LYS A O 1
ATOM 682 N N . HIS A 1 82 ? -11.306 4.710 4.163 1.00 97.69 82 HIS A N 1
ATOM 683 C CA . HIS A 1 82 ? -11.490 3.565 3.269 1.00 97.69 82 HIS A CA 1
ATOM 684 C C . HIS A 1 82 ? -11.483 2.225 4.012 1.00 97.69 82 HIS A C 1
ATOM 686 O O . HIS A 1 82 ? -11.938 1.220 3.462 1.00 97.69 82 HIS A O 1
ATOM 692 N N . ILE A 1 83 ? -11.023 2.230 5.260 1.00 97.94 83 ILE A N 1
ATOM 693 C CA . ILE A 1 83 ? -11.023 1.086 6.167 1.00 97.94 83 ILE A CA 1
ATOM 694 C C . ILE A 1 83 ? -12.202 1.152 7.142 1.00 97.94 83 ILE A C 1
ATOM 696 O O . ILE A 1 83 ? -12.781 2.212 7.373 1.00 97.94 83 ILE A O 1
ATOM 700 N N . ILE A 1 84 ? -12.553 0.002 7.704 1.00 97.81 84 ILE A N 1
ATOM 701 C CA . ILE A 1 84 ? -13.551 -0.158 8.766 1.00 97.81 84 ILE A CA 1
ATOM 702 C C . ILE A 1 84 ? -12.923 -0.880 9.957 1.00 97.81 84 ILE A C 1
ATOM 704 O O . ILE A 1 84 ? -11.908 -1.556 9.803 1.00 97.81 84 ILE A O 1
ATOM 708 N N . GLU A 1 85 ? -13.512 -0.769 11.142 1.00 97.50 85 GLU A N 1
ATOM 709 C CA . GLU A 1 85 ? -13.158 -1.659 12.250 1.00 97.50 85 GLU A CA 1
ATOM 710 C C . GLU A 1 85 ? -13.586 -3.096 11.919 1.00 97.50 85 GLU A C 1
ATOM 712 O O . GLU A 1 85 ? -14.631 -3.329 11.313 1.00 97.50 85 GLU A O 1
ATOM 717 N N . GLY A 1 86 ? -12.761 -4.070 12.293 1.00 98.06 86 GLY A N 1
ATOM 718 C CA . GLY A 1 86 ? -12.927 -5.463 11.892 1.00 98.06 86 GLY A CA 1
ATOM 719 C C . GLY A 1 86 ? -12.186 -5.802 10.600 1.00 98.06 86 GLY A C 1
ATOM 720 O O . GLY A 1 86 ? -11.046 -5.376 10.389 1.00 98.06 86 GLY A O 1
ATOM 721 N N . ASP A 1 87 ? -12.796 -6.651 9.778 1.00 98.44 87 ASP A N 1
ATOM 722 C CA . ASP A 1 87 ? -12.133 -7.266 8.632 1.00 98.44 87 ASP A CA 1
ATOM 723 C C . ASP A 1 87 ? -12.162 -6.353 7.405 1.00 98.44 87 ASP A C 1
ATOM 725 O O . ASP A 1 87 ? -13.193 -5.811 7.013 1.00 98.44 87 ASP A O 1
ATOM 729 N N . ASN A 1 88 ? -10.999 -6.203 6.785 1.00 98.56 88 ASN A 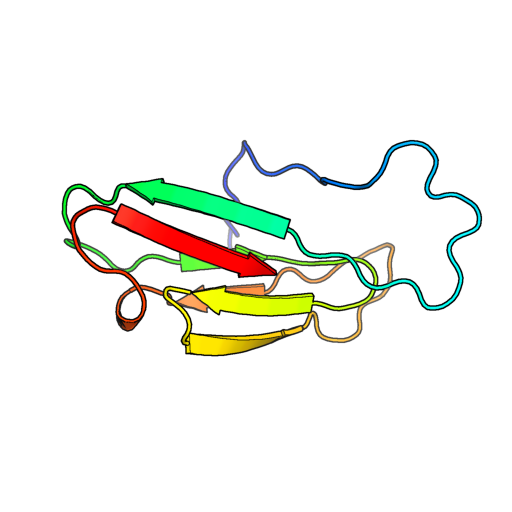N 1
ATOM 730 C CA . ASN A 1 88 ? -10.784 -5.385 5.606 1.00 98.56 88 ASN A CA 1
ATOM 731 C C . ASN A 1 88 ? -10.040 -6.187 4.547 1.00 98.56 88 ASN A C 1
ATOM 733 O O . ASN A 1 88 ? -9.318 -7.146 4.839 1.00 98.56 88 ASN A O 1
ATOM 737 N N . ILE A 1 89 ? -10.168 -5.742 3.302 1.00 98.62 89 ILE A N 1
ATOM 738 C CA . ILE A 1 89 ? -9.445 -6.311 2.175 1.00 98.62 89 ILE A CA 1
ATOM 739 C C . ILE A 1 89 ? -8.765 -5.218 1.364 1.00 98.62 89 ILE A C 1
ATOM 741 O O . ILE A 1 89 ? -9.385 -4.216 1.008 1.00 98.62 89 ILE A O 1
ATOM 745 N N . ILE A 1 90 ? -7.492 -5.435 1.050 1.00 98.44 90 ILE A N 1
ATOM 746 C CA . ILE A 1 90 ? -6.731 -4.632 0.094 1.00 98.44 90 ILE A CA 1
ATOM 747 C C . ILE A 1 90 ? -6.440 -5.487 -1.137 1.00 98.44 90 ILE A C 1
ATOM 749 O O . ILE A 1 90 ? -6.051 -6.654 -1.009 1.00 98.44 90 ILE A O 1
ATOM 753 N N . CYS A 1 91 ? -6.669 -4.918 -2.319 1.00 98.44 91 CYS A N 1
ATOM 754 C CA . CYS A 1 91 ? -6.343 -5.534 -3.600 1.00 98.44 91 CYS A CA 1
ATOM 755 C C . CYS A 1 91 ? -5.545 -4.561 -4.466 1.00 98.44 91 CYS A C 1
ATOM 757 O O . CYS A 1 91 ? -5.826 -3.360 -4.468 1.00 98.44 91 CYS A O 1
ATOM 759 N N . VAL A 1 92 ? -4.577 -5.103 -5.201 1.00 97.50 92 VAL A N 1
ATOM 760 C CA . VAL A 1 92 ? -3.696 -4.374 -6.119 1.00 97.50 92 VAL A CA 1
ATOM 761 C C . VAL A 1 92 ? -3.578 -5.137 -7.427 1.00 97.50 92 VAL A C 1
ATOM 763 O O . VAL A 1 92 ? -3.495 -6.385 -7.344 1.00 97.50 92 VAL A O 1
#

Radius of gyration: 14.59 Å; chains: 1; bounding box: 31×34×38 Å

InterPro domains:
  IPR008979 Galactose-binding-like domain superfamily [SSF49785] (18-92)

Organism: NCBI:txid408172

Sequence (92 aa):
MDNFNLPKDLFWIGLNNSFDLHETYFRFRKLFKVKEISKKTDLYITADSRYVLWINSKLICRGPSRSNPCNQIIDVIDITKHIIEGDNIICV

Secondary structure (DSSP, 8-state):
-------TT------TT-TT-SS-----EEEEEES---S--EEEE--SS-EEEEETTEEEEEEPPP--GGG---EEEE-TTT--SEEEEEE-

pLDDT: mean 90.81, std 11.38, range [42.91, 98.75]